Protein AF-A0A8T6C989-F1 (afdb_monomer)

Solvent-accessible surface area (backbone atoms only — not comparable to full-atom values): 7070 Å² total; per-residue (Å²): 143,84,87,84,80,82,81,81,84,79,80,78,76,78,77,76,76,79,76,76,86,74,66,55,51,9,18,24,38,29,39,44,55,45,100,88,52,68,68,23,45,35,27,35,25,49,29,36,67,68,54,27,54,49,56,26,59,45,85,75,17,34,79,48,44,67,38,82,76,36,68,60,66,82,87,54,74,48,49,28,32,28,37,58,83,79,32,34,38,40,25,56,44,71,56,55,70,63,48,42,54,52,21,50,75,74,70,21,48,66,43,78,34,99,76,72,92,74,77,133

Sequence (120 aa):
MTRKHWLPGLCLVLMSAAVGDDEPVGACTYVQENMFAGPFDVCQAPVTEAACTELGQTDDNHDASFAEGAECNAERETVGICDLGDSKQHYYTGDAFALEIGCGFQGGEWIASEGDEAEE

Structure (mmCIF, N/CA/C/O backbone):
data_AF-A0A8T6C989-F1
#
_entry.id   AF-A0A8T6C989-F1
#
loop_
_atom_site.group_PDB
_atom_site.id
_atom_site.type_symbol
_atom_site.label_atom_id
_atom_site.label_alt_id
_atom_site.label_comp_id
_atom_site.label_asym_id
_atom_site.label_entity_id
_atom_site.label_seq_id
_atom_site.pdbx_PDB_ins_code
_atom_site.Cartn_x
_atom_site.Cartn_y
_atom_site.Cartn_z
_atom_site.occupancy
_atom_site.B_iso_or_equiv
_atom_site.auth_seq_id
_atom_site.auth_comp_id
_atom_site.auth_asym_id
_atom_site.auth_atom_id
_atom_site.pdbx_PDB_model_num
ATOM 1 N N . MET A 1 1 ? -3.059 -12.650 74.826 1.00 49.03 1 MET A N 1
ATOM 2 C CA . MET A 1 1 ? -2.713 -12.996 73.429 1.00 49.03 1 MET A CA 1
ATOM 3 C C . MET A 1 1 ? -3.960 -13.458 72.684 1.00 49.03 1 MET A C 1
ATOM 5 O O . MET A 1 1 ? -4.317 -14.607 72.866 1.00 49.03 1 MET A O 1
ATOM 9 N N . THR A 1 2 ? -4.616 -12.614 71.876 1.00 42.38 2 THR A N 1
ATOM 10 C CA . THR A 1 2 ? -5.239 -13.003 70.584 1.00 42.38 2 THR A CA 1
ATOM 11 C C . THR A 1 2 ? -5.660 -11.727 69.845 1.00 42.38 2 THR A C 1
ATOM 13 O O . THR A 1 2 ? -6.491 -10.970 70.339 1.00 42.38 2 THR A O 1
ATOM 16 N N . ARG A 1 3 ? -5.045 -11.445 68.692 1.00 45.16 3 ARG A N 1
ATOM 17 C CA . ARG A 1 3 ? -5.394 -10.316 67.816 1.00 45.16 3 ARG A CA 1
ATOM 18 C C . ARG A 1 3 ? -6.561 -10.746 66.918 1.00 45.16 3 ARG A C 1
ATOM 20 O O . ARG A 1 3 ? -6.442 -11.739 66.204 1.00 45.16 3 ARG A O 1
ATOM 27 N N . LYS A 1 4 ? -7.687 -10.030 66.981 1.00 52.41 4 LYS A N 1
ATOM 28 C CA . LYS A 1 4 ? -8.837 -10.199 66.079 1.00 52.41 4 LYS A CA 1
ATOM 29 C C . LYS A 1 4 ? -8.547 -9.400 64.808 1.00 52.41 4 LYS A C 1
ATOM 31 O O . LYS A 1 4 ? -8.466 -8.177 64.858 1.00 52.41 4 LYS A O 1
ATOM 36 N N . HIS A 1 5 ? -8.304 -10.110 63.712 1.00 55.56 5 HIS A N 1
ATOM 37 C CA . HIS A 1 5 ? -7.969 -9.537 62.415 1.00 55.56 5 HIS A CA 1
ATOM 38 C C . HIS A 1 5 ? -9.240 -8.996 61.750 1.00 55.56 5 HIS A C 1
ATOM 40 O O . HIS A 1 5 ? -10.211 -9.728 61.570 1.00 55.56 5 HIS A O 1
ATOM 46 N N . TRP A 1 6 ? -9.225 -7.706 61.419 1.00 51.25 6 TRP A N 1
ATOM 47 C CA . TRP A 1 6 ? -10.113 -7.090 60.437 1.00 51.25 6 TRP A CA 1
ATOM 48 C C . TRP A 1 6 ? -9.632 -7.507 59.041 1.00 51.25 6 TRP A C 1
ATOM 50 O O . TRP A 1 6 ? -8.468 -7.276 58.721 1.00 51.25 6 TRP A O 1
ATOM 60 N N . LEU A 1 7 ? -10.500 -8.094 58.213 1.00 54.28 7 LEU A N 1
ATOM 61 C CA . LEU A 1 7 ? -10.280 -8.145 56.766 1.00 54.28 7 LEU A CA 1
ATOM 62 C C . LEU A 1 7 ? -11.118 -7.033 56.123 1.00 54.28 7 LEU A C 1
ATOM 64 O O . LEU A 1 7 ? -12.341 -7.051 56.282 1.00 54.28 7 LEU A O 1
ATOM 68 N N . PRO A 1 8 ?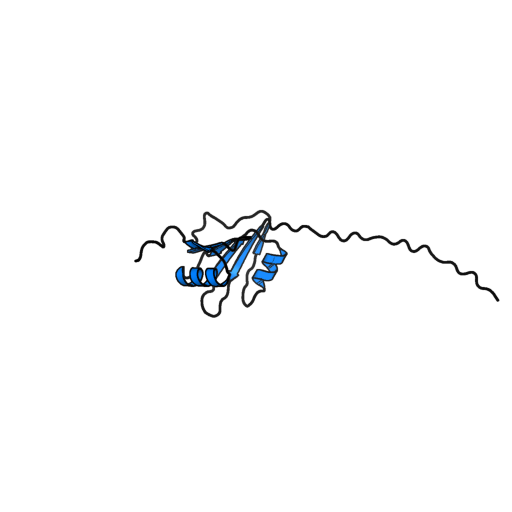 -10.507 -6.066 55.420 1.00 53.56 8 PRO A N 1
ATOM 69 C CA . PRO A 1 8 ? -11.258 -5.146 54.589 1.00 53.56 8 PRO A CA 1
ATOM 70 C C . PRO A 1 8 ? -11.752 -5.903 53.353 1.00 53.56 8 PRO A C 1
ATOM 72 O O . PRO A 1 8 ? -11.009 -6.666 52.734 1.00 53.56 8 PRO A O 1
ATOM 75 N N . GLY A 1 9 ? -13.028 -5.707 53.026 1.00 50.69 9 GLY A N 1
ATOM 76 C CA . GLY A 1 9 ? -13.640 -6.222 51.811 1.00 50.69 9 GLY A CA 1
ATOM 77 C C . GLY A 1 9 ? -12.890 -5.704 50.590 1.00 50.69 9 GLY A C 1
ATOM 78 O O . GLY A 1 9 ? -12.895 -4.507 50.306 1.00 50.69 9 GLY A O 1
ATOM 79 N N . LEU A 1 10 ? -12.232 -6.625 49.894 1.00 56.56 10 LEU A N 1
ATOM 80 C CA . LEU A 1 10 ? -11.618 -6.408 48.598 1.00 56.56 10 LEU A CA 1
ATOM 81 C C . LEU A 1 10 ? -12.757 -6.228 47.584 1.00 56.56 10 LEU A C 1
ATOM 83 O O . LEU A 1 10 ? -13.335 -7.199 47.101 1.00 56.56 10 LEU A O 1
ATOM 87 N N . CYS A 1 11 ? -13.131 -4.976 47.326 1.00 51.78 11 CYS A N 1
ATOM 88 C CA . CYS A 1 11 ? -14.009 -4.627 46.219 1.00 51.78 11 CYS A CA 1
ATOM 89 C C . CYS A 1 11 ? -13.206 -4.834 44.927 1.00 51.78 11 CYS A C 1
ATOM 91 O O . CYS A 1 11 ? -12.437 -3.965 44.517 1.00 51.78 11 CYS A O 1
ATOM 93 N N . LEU A 1 12 ? -13.310 -6.033 44.350 1.00 50.94 12 LEU A N 1
ATOM 94 C CA . LEU A 1 12 ? -12.817 -6.347 43.013 1.00 50.94 12 LEU A CA 1
ATOM 95 C C . LEU A 1 12 ? -13.659 -5.549 42.014 1.00 50.94 12 LEU A C 1
ATOM 97 O O . LEU A 1 12 ? -14.721 -5.984 41.574 1.00 50.94 12 LEU A O 1
ATOM 101 N N . VAL A 1 13 ? -13.190 -4.344 41.696 1.00 57.75 13 VAL A N 1
ATOM 102 C CA . VAL A 1 13 ? -13.640 -3.609 40.519 1.00 57.75 13 VAL A CA 1
ATOM 103 C C . VAL A 1 13 ? -13.121 -4.398 39.321 1.00 57.75 13 VAL A C 1
ATOM 105 O O . VAL A 1 13 ? -11.935 -4.364 39.004 1.00 57.75 13 VAL A O 1
ATOM 108 N N . LEU A 1 14 ? -14.003 -5.181 38.703 1.00 55.56 14 LEU A N 1
ATOM 109 C CA . LEU A 1 14 ? -13.782 -5.736 37.375 1.00 55.56 14 LEU A CA 1
ATOM 110 C C . LEU A 1 14 ? -13.750 -4.552 36.401 1.00 55.56 14 LEU A C 1
ATOM 112 O O . LEU A 1 14 ? -14.787 -4.132 35.891 1.00 55.56 14 LEU A O 1
ATOM 116 N N . MET A 1 15 ? -12.564 -3.977 36.182 1.00 56.78 15 MET A N 1
ATOM 117 C CA . MET A 1 15 ? -12.307 -3.163 34.999 1.00 56.78 15 MET A CA 1
ATOM 118 C C . MET A 1 15 ? -12.538 -4.070 33.792 1.00 56.78 15 MET A C 1
ATOM 120 O O . MET A 1 15 ? -11.717 -4.927 33.475 1.00 56.78 15 MET A O 1
ATOM 124 N N . SER A 1 16 ? -13.700 -3.912 33.166 1.00 53.94 16 SER A N 1
ATOM 125 C CA . SER A 1 16 ? -13.961 -4.464 31.845 1.00 53.94 16 SER A CA 1
ATOM 126 C C . SER A 1 16 ? -12.995 -3.769 30.893 1.00 53.94 16 SER A C 1
ATOM 128 O O . SER A 1 16 ? -13.135 -2.575 30.636 1.00 53.94 16 SER A O 1
ATOM 130 N N . ALA A 1 17 ? -11.969 -4.488 30.443 1.00 52.75 17 ALA A N 1
ATOM 131 C CA . ALA A 1 17 ? -11.186 -4.066 29.298 1.00 52.75 17 ALA A CA 1
ATOM 132 C C . ALA A 1 17 ? -12.138 -4.078 28.098 1.00 52.75 17 ALA A C 1
ATOM 134 O O . ALA A 1 17 ? -12.635 -5.137 27.716 1.00 52.75 17 ALA A O 1
ATOM 135 N N . ALA A 1 18 ? -12.455 -2.897 27.573 1.00 52.12 18 ALA A N 1
ATOM 136 C CA . ALA A 1 18 ? -13.078 -2.778 26.269 1.00 52.12 18 ALA A CA 1
ATOM 137 C C . ALA A 1 18 ? -12.065 -3.313 25.253 1.00 52.12 18 ALA A C 1
ATOM 139 O O . ALA A 1 18 ? -11.060 -2.665 24.975 1.00 52.12 18 ALA A O 1
ATOM 140 N N . VAL A 1 19 ? -12.288 -4.536 24.780 1.00 53.03 19 VAL A N 1
ATOM 141 C CA . VAL A 1 19 ? -11.716 -4.976 23.513 1.00 53.03 19 VAL A CA 1
ATOM 142 C C . VAL A 1 19 ? -12.504 -4.211 22.453 1.00 53.03 19 VAL A C 1
ATOM 144 O O . VAL A 1 19 ? -13.717 -4.375 22.350 1.00 53.03 19 VAL A O 1
ATOM 147 N N . GLY A 1 20 ? -11.861 -3.247 21.798 1.00 51.44 20 GLY A N 1
ATOM 148 C CA . GLY A 1 20 ? -12.428 -2.652 20.597 1.00 51.44 20 GLY A CA 1
ATOM 149 C C . GLY A 1 20 ? -12.398 -3.724 19.520 1.00 51.44 20 GLY A C 1
ATOM 150 O O . GLY A 1 20 ? -11.317 -4.188 19.166 1.00 51.44 20 GLY A O 1
ATOM 151 N N . ASP A 1 21 ? -13.568 -4.164 19.068 1.00 51.34 21 ASP A N 1
ATOM 152 C CA . ASP A 1 21 ? -13.720 -4.787 17.755 1.00 51.34 21 ASP A CA 1
ATOM 153 C C . ASP A 1 21 ? -13.386 -3.687 16.734 1.00 51.34 21 ASP A C 1
ATOM 155 O O . ASP A 1 21 ? -14.250 -2.901 16.353 1.00 51.34 21 ASP A O 1
ATOM 159 N N . ASP A 1 22 ? -12.103 -3.533 16.404 1.00 64.50 22 ASP A N 1
ATOM 160 C CA . ASP A 1 22 ? -11.656 -2.607 15.362 1.00 64.50 22 ASP A CA 1
ATOM 161 C C . ASP A 1 22 ? -11.879 -3.316 14.022 1.00 64.50 22 ASP A C 1
ATOM 163 O O . ASP A 1 22 ? -11.004 -4.009 13.500 1.00 64.50 22 ASP A O 1
ATOM 167 N N . GLU A 1 23 ? -13.118 -3.270 13.526 1.00 79.50 23 GLU A N 1
ATOM 168 C CA . GLU A 1 23 ? -13.419 -3.731 12.171 1.00 79.50 23 GLU A CA 1
ATOM 169 C C . GLU A 1 23 ? -12.587 -2.894 11.181 1.00 79.50 23 GLU A C 1
ATOM 171 O O . GLU A 1 23 ? -12.511 -1.672 11.333 1.00 79.50 23 GLU A O 1
ATOM 176 N N . PRO A 1 24 ? -11.950 -3.501 10.162 1.00 81.25 24 PRO A N 1
ATOM 177 C CA . PRO A 1 24 ? -11.183 -2.745 9.183 1.00 81.25 24 PRO A CA 1
ATOM 178 C C . PRO A 1 24 ? -12.160 -1.927 8.329 1.00 81.25 24 PRO A C 1
ATOM 180 O O . PRO A 1 24 ? -12.807 -2.444 7.422 1.00 81.25 24 PRO A O 1
ATOM 183 N N . VAL A 1 25 ? -12.309 -0.645 8.660 1.00 89.81 25 VAL A N 1
ATOM 184 C CA . VAL A 1 25 ? -13.277 0.271 8.027 1.00 89.81 25 VAL A CA 1
ATOM 185 C C . VAL A 1 25 ? -12.618 1.500 7.402 1.00 89.81 25 VAL A C 1
ATOM 187 O O . VAL A 1 25 ? -13.319 2.439 7.037 1.00 89.81 25 VAL A O 1
ATOM 190 N N . GLY A 1 26 ? -11.288 1.545 7.302 1.00 95.62 26 GLY A N 1
ATOM 191 C CA . GLY A 1 26 ? -10.569 2.693 6.750 1.00 95.62 26 GLY A CA 1
ATOM 192 C C . GLY A 1 26 ? -9.582 2.349 5.642 1.00 95.62 26 GLY A C 1
ATOM 193 O O . GLY A 1 26 ? -9.435 1.196 5.233 1.00 95.62 26 GLY A O 1
ATOM 194 N N . ALA A 1 27 ? -8.873 3.380 5.195 1.00 97.50 27 ALA A N 1
ATOM 195 C CA . ALA A 1 27 ? -7.795 3.297 4.222 1.00 97.50 27 ALA A CA 1
ATOM 196 C C . ALA A 1 27 ? -6.487 3.819 4.828 1.00 97.50 27 ALA A C 1
ATOM 198 O O . ALA A 1 27 ? -6.492 4.736 5.651 1.00 97.50 27 ALA A O 1
ATOM 199 N N . CYS A 1 28 ? -5.361 3.257 4.399 1.00 98.38 28 CYS A N 1
ATOM 200 C CA . CYS A 1 28 ? -4.026 3.721 4.756 1.00 98.38 28 CYS A CA 1
ATOM 201 C C . CYS A 1 28 ? -3.267 4.119 3.500 1.00 98.38 28 CYS A C 1
ATOM 203 O O . CYS A 1 28 ? -3.057 3.279 2.628 1.00 98.38 28 CYS A O 1
ATOM 205 N N . THR A 1 29 ? -2.825 5.369 3.412 1.00 98.19 29 THR A N 1
ATOM 206 C CA . THR A 1 29 ? -1.881 5.806 2.375 1.00 98.19 29 THR A CA 1
ATOM 207 C C . THR A 1 29 ? -0.476 5.825 2.946 1.00 98.19 29 THR A C 1
ATOM 209 O O . THR A 1 29 ? -0.301 6.366 4.033 1.00 98.19 29 THR A O 1
ATOM 212 N N . TYR A 1 30 ? 0.508 5.280 2.240 1.00 97.94 30 TYR A N 1
ATOM 213 C CA . TYR A 1 30 ? 1.902 5.243 2.685 1.00 97.94 30 TYR A CA 1
ATOM 214 C C . TYR A 1 30 ? 2.854 5.115 1.490 1.00 97.94 30 TYR A C 1
ATOM 216 O O . TYR A 1 30 ? 2.438 4.751 0.386 1.00 97.94 30 TYR A O 1
ATOM 224 N N . VAL A 1 31 ? 4.134 5.405 1.722 1.00 97.50 31 VAL A N 1
ATOM 225 C CA . VAL A 1 31 ? 5.208 5.105 0.774 1.00 97.50 31 VAL A CA 1
ATOM 226 C C . VAL A 1 31 ? 5.767 3.727 1.109 1.00 97.50 31 VAL A C 1
ATOM 228 O O . VAL A 1 31 ? 6.263 3.508 2.217 1.00 97.50 31 VAL A O 1
ATOM 231 N N . GLN A 1 32 ? 5.660 2.795 0.163 1.00 95.81 32 GLN A N 1
ATOM 232 C CA . GLN A 1 32 ? 6.245 1.463 0.268 1.00 95.81 32 GLN A CA 1
ATOM 233 C C . GLN A 1 32 ? 7.664 1.476 -0.300 1.00 95.81 32 GLN A C 1
ATOM 235 O O . GLN A 1 32 ? 7.858 1.734 -1.489 1.00 95.81 32 GLN A O 1
ATOM 240 N N . GLU A 1 33 ? 8.646 1.161 0.536 1.00 93.44 33 GLU A N 1
ATOM 241 C CA . GLU A 1 33 ? 10.036 0.997 0.120 1.00 93.44 33 GLU A CA 1
ATOM 242 C C . GLU A 1 33 ? 10.322 -0.472 -0.194 1.00 93.44 33 GLU A C 1
ATOM 244 O O . GLU A 1 33 ? 9.879 -1.384 0.506 1.00 93.44 33 GLU A O 1
ATOM 249 N N . ASN A 1 34 ? 11.087 -0.725 -1.254 1.00 83.62 34 ASN A N 1
ATOM 250 C CA . ASN A 1 34 ? 11.562 -2.063 -1.572 1.00 83.62 34 ASN A CA 1
ATOM 251 C C . ASN A 1 34 ? 12.993 -1.991 -2.122 1.00 83.62 34 ASN A C 1
ATOM 253 O O . ASN A 1 34 ? 13.353 -1.168 -2.957 1.00 83.62 34 ASN A O 1
ATOM 257 N N . MET A 1 35 ? 13.853 -2.879 -1.625 1.00 82.12 35 MET A N 1
ATOM 258 C CA . MET A 1 35 ? 15.282 -2.866 -1.953 1.00 82.12 35 MET A CA 1
ATOM 259 C C . MET A 1 35 ? 15.600 -3.199 -3.425 1.00 82.12 35 MET A C 1
ATOM 261 O O . MET A 1 35 ? 16.735 -3.011 -3.862 1.00 82.12 35 MET A O 1
ATOM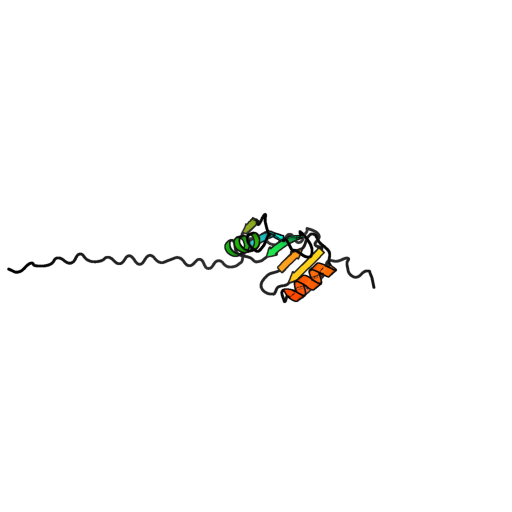 265 N N . PHE A 1 36 ? 14.629 -3.723 -4.178 1.00 79.94 36 PHE A N 1
ATOM 266 C CA . PHE A 1 36 ? 14.765 -4.124 -5.579 1.00 79.94 36 PHE A CA 1
ATOM 267 C C . PHE A 1 36 ? 13.987 -3.227 -6.550 1.00 79.94 36 PHE A C 1
ATOM 269 O O . PHE A 1 36 ? 14.319 -3.209 -7.736 1.00 79.94 36 PHE A O 1
ATOM 276 N N . ALA A 1 37 ? 12.971 -2.504 -6.076 1.00 81.62 37 ALA A N 1
ATOM 277 C CA . ALA A 1 37 ? 12.134 -1.612 -6.873 1.00 81.62 37 ALA A CA 1
ATOM 278 C C . ALA A 1 37 ? 11.428 -0.591 -5.966 1.00 81.62 37 ALA A C 1
ATOM 280 O O . ALA A 1 37 ? 11.250 -0.846 -4.785 1.00 81.62 37 ALA A O 1
ATOM 281 N N . GLY A 1 38 ? 10.982 0.537 -6.514 1.0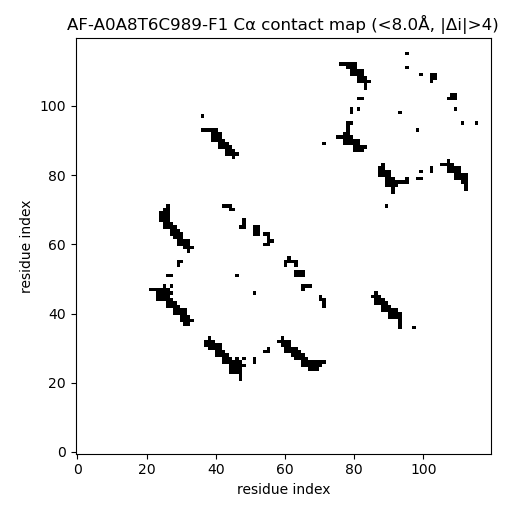0 74.06 38 GLY A N 1
ATOM 282 C CA . GLY A 1 38 ? 10.328 1.588 -5.723 1.00 74.06 38 GLY A CA 1
ATOM 283 C C . GLY A 1 38 ? 11.298 2.669 -5.224 1.00 74.06 38 GLY A C 1
ATOM 284 O O . GLY A 1 38 ? 12.473 2.650 -5.612 1.00 74.06 38 GLY A O 1
ATOM 285 N N . PRO A 1 39 ? 10.812 3.667 -4.458 1.00 91.44 39 PRO A N 1
ATOM 286 C CA . PRO A 1 39 ? 9.565 3.680 -3.675 1.00 91.44 39 PRO A CA 1
ATOM 287 C C . PRO A 1 39 ? 8.260 3.690 -4.479 1.00 91.44 39 PRO A C 1
ATOM 289 O O . PRO A 1 39 ? 8.224 4.162 -5.618 1.00 91.44 39 PRO A O 1
ATOM 292 N N . PHE A 1 40 ? 7.179 3.214 -3.857 1.00 94.88 40 PHE A N 1
ATOM 293 C CA . PHE A 1 40 ? 5.826 3.199 -4.418 1.00 94.88 40 PHE A CA 1
ATOM 294 C C . PHE A 1 40 ? 4.837 3.980 -3.552 1.00 94.88 40 PHE A C 1
ATOM 296 O O . PHE A 1 40 ? 4.803 3.817 -2.335 1.00 94.88 40 PHE A O 1
ATOM 303 N N . ASP A 1 41 ? 3.972 4.763 -4.191 1.00 96.44 41 ASP A N 1
ATOM 304 C CA . ASP A 1 41 ? 2.813 5.375 -3.548 1.00 96.44 41 ASP A CA 1
ATOM 305 C C . ASP A 1 41 ? 1.701 4.331 -3.464 1.00 96.44 41 ASP A C 1
ATOM 307 O O . ASP A 1 41 ? 1.150 3.926 -4.496 1.00 96.44 41 ASP A O 1
ATOM 311 N N . VAL A 1 42 ? 1.334 3.933 -2.246 1.00 96.88 42 VAL A N 1
ATOM 312 C CA . VAL A 1 42 ? 0.343 2.881 -2.011 1.00 96.88 42 VAL A CA 1
ATOM 313 C C . VAL A 1 42 ? -0.827 3.420 -1.203 1.00 96.88 42 VAL A C 1
ATOM 315 O O . VAL A 1 42 ? -0.671 4.233 -0.292 1.00 96.88 42 VAL A O 1
ATOM 318 N N . CYS A 1 43 ? -2.024 2.946 -1.529 1.00 98.19 43 CYS A N 1
ATOM 319 C CA . CYS A 1 43 ? -3.147 2.959 -0.605 1.00 98.19 43 CYS A CA 1
ATOM 320 C C . CYS A 1 43 ? -3.622 1.532 -0.354 1.00 98.19 43 CYS A C 1
ATOM 322 O O . CYS A 1 43 ? -3.848 0.798 -1.311 1.00 98.19 43 CYS A O 1
ATOM 324 N N . GLN A 1 44 ? -3.811 1.150 0.908 1.00 97.94 44 GLN A N 1
ATOM 325 C CA . GLN A 1 44 ? -4.382 -0.141 1.279 1.00 97.94 44 GLN A CA 1
ATOM 326 C C . GLN A 1 44 ? -5.715 0.034 2.007 1.00 97.94 44 GLN A C 1
ATOM 328 O O . GLN A 1 44 ? -5.803 0.814 2.957 1.00 97.94 44 GLN A O 1
ATOM 333 N N . ALA A 1 45 ? -6.738 -0.696 1.565 1.00 97.38 45 ALA A N 1
ATOM 334 C CA . ALA A 1 45 ? -8.063 -0.711 2.182 1.00 97.38 45 ALA A CA 1
ATOM 335 C C . ALA A 1 45 ? -8.801 -2.045 1.915 1.00 97.38 45 ALA A C 1
ATOM 337 O O . ALA A 1 45 ? -8.592 -2.646 0.860 1.00 97.38 45 ALA A O 1
ATOM 338 N N . PRO A 1 46 ? -9.696 -2.496 2.810 1.00 96.69 46 PRO A N 1
ATOM 339 C CA . PRO A 1 46 ? -9.909 -1.956 4.150 1.00 96.69 46 PRO A CA 1
ATOM 340 C C . PRO A 1 46 ? -8.746 -2.274 5.109 1.00 96.69 46 PRO A C 1
ATOM 342 O O . PRO A 1 46 ? -8.102 -3.315 4.999 1.00 96.69 46 PRO A O 1
ATOM 345 N N . VAL A 1 47 ? -8.485 -1.375 6.061 1.00 96.75 47 VAL A N 1
ATOM 346 C CA . VAL A 1 47 ? -7.485 -1.526 7.136 1.00 96.75 47 VAL A CA 1
ATOM 347 C C . VAL A 1 47 ? -7.951 -0.855 8.434 1.00 96.75 47 VAL A C 1
ATOM 349 O O . VAL A 1 47 ? -8.835 0.004 8.420 1.00 96.75 47 VAL A O 1
ATOM 352 N N . THR A 1 48 ? -7.344 -1.245 9.556 1.00 96.44 48 THR A N 1
ATOM 353 C CA . THR A 1 48 ? -7.480 -0.587 10.869 1.00 96.44 48 THR A CA 1
ATOM 354 C C . THR A 1 48 ? -6.409 0.492 11.062 1.00 96.44 48 THR A C 1
ATOM 356 O O . THR A 1 48 ? -5.392 0.504 10.359 1.00 96.44 48 THR A O 1
ATOM 359 N N . GLU A 1 49 ? -6.573 1.377 12.053 1.00 96.06 49 GLU A N 1
ATOM 360 C CA . GLU A 1 49 ? -5.541 2.373 12.400 1.00 96.06 49 GLU A CA 1
ATOM 361 C C . GLU A 1 49 ? -4.237 1.695 12.862 1.00 96.06 49 GLU A C 1
ATOM 363 O O . GLU A 1 49 ? -3.132 2.096 12.478 1.00 96.06 49 GLU A O 1
ATOM 368 N N . ALA A 1 50 ? -4.367 0.618 13.646 1.00 96.12 50 ALA A N 1
ATOM 369 C CA . ALA A 1 50 ? -3.234 -0.178 14.109 1.00 96.12 50 ALA A CA 1
ATOM 370 C C . ALA A 1 50 ? -2.486 -0.831 12.936 1.00 96.12 50 ALA A C 1
ATOM 372 O O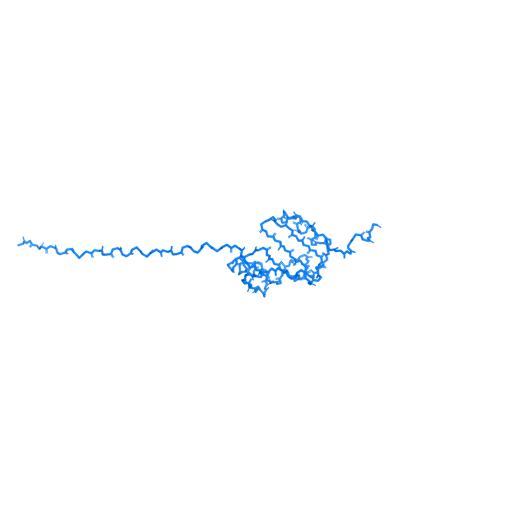 . ALA A 1 50 ? -1.263 -0.721 12.863 1.00 96.12 50 ALA A O 1
ATOM 373 N N . ALA A 1 51 ? -3.210 -1.427 11.982 1.00 96.38 51 ALA A N 1
ATOM 374 C CA . ALA A 1 51 ? -2.604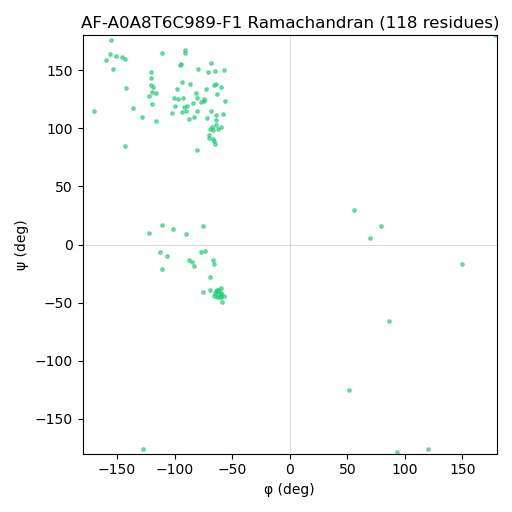 -2.009 10.787 1.00 96.38 51 ALA A CA 1
ATOM 375 C C . ALA A 1 51 ? -1.916 -0.943 9.920 1.00 96.38 51 ALA A C 1
ATOM 377 O O . ALA A 1 51 ? -0.811 -1.172 9.442 1.00 96.38 51 ALA A O 1
ATOM 378 N N . CYS A 1 52 ? -2.506 0.248 9.762 1.00 97.69 52 CYS A N 1
ATOM 379 C CA . CYS A 1 52 ? -1.856 1.347 9.040 1.00 97.69 52 CYS A CA 1
ATOM 380 C C . CYS A 1 52 ? -0.548 1.792 9.711 1.00 97.69 52 CYS A C 1
ATOM 382 O O . CYS A 1 52 ? 0.452 2.051 9.039 1.00 97.69 52 CYS A O 1
ATOM 384 N N . THR A 1 53 ? -0.533 1.830 11.045 1.00 97.19 53 THR A N 1
ATOM 385 C CA . THR A 1 53 ? 0.677 2.135 11.815 1.00 97.19 53 THR A CA 1
ATOM 386 C C . THR A 1 53 ? 1.761 1.080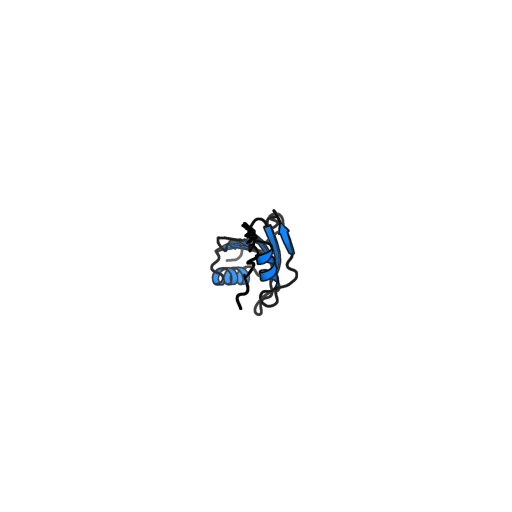 11.591 1.00 97.19 53 THR A C 1
ATOM 388 O O . THR A 1 53 ? 2.918 1.439 11.386 1.00 97.19 53 THR A O 1
ATOM 391 N N . GLU A 1 54 ? 1.405 -0.208 11.594 1.00 96.75 54 GLU A N 1
ATOM 392 C CA . GLU A 1 54 ? 2.344 -1.301 11.304 1.00 96.75 54 GLU A CA 1
ATOM 393 C C . GLU A 1 54 ? 2.864 -1.248 9.861 1.00 96.75 54 GLU A C 1
ATOM 395 O O . GLU A 1 54 ? 4.067 -1.399 9.641 1.00 96.75 54 GLU A O 1
ATOM 400 N N . LEU A 1 55 ? 2.002 -0.957 8.880 1.00 96.31 55 LEU A N 1
ATOM 401 C CA . LEU A 1 55 ? 2.399 -0.789 7.477 1.00 96.31 55 LEU A CA 1
ATOM 402 C C . LEU A 1 55 ? 3.467 0.300 7.320 1.00 96.31 55 LEU A C 1
ATOM 404 O O . LEU A 1 55 ? 4.471 0.071 6.649 1.00 96.31 55 LEU A O 1
ATOM 408 N N . GLY A 1 56 ? 3.300 1.443 7.991 1.00 96.00 56 GLY A N 1
ATOM 409 C CA . GLY A 1 56 ? 4.271 2.543 7.990 1.00 96.00 56 GLY A CA 1
ATOM 410 C C . GLY A 1 56 ? 5.543 2.306 8.801 1.00 96.00 56 GLY A C 1
ATOM 411 O O . GLY A 1 56 ? 6.416 3.163 8.800 1.00 96.00 56 GLY A O 1
ATOM 412 N N . GLN A 1 57 ? 5.635 1.196 9.534 1.00 95.81 57 GLN A N 1
ATOM 413 C CA . GLN A 1 57 ? 6.821 0.796 10.305 1.00 95.81 57 GLN A CA 1
ATOM 414 C C . GLN A 1 57 ? 7.493 -0.457 9.740 1.00 95.81 57 GLN A C 1
ATOM 416 O O . GLN A 1 57 ? 8.533 -0.880 10.244 1.00 95.81 57 GLN A O 1
ATOM 421 N N . THR A 1 58 ? 6.874 -1.081 8.740 1.00 93.94 58 THR A N 1
ATOM 422 C CA . THR A 1 58 ? 7.405 -2.274 8.091 1.00 93.94 58 THR A CA 1
ATOM 423 C C . THR A 1 58 ? 8.561 -1.870 7.187 1.00 93.94 58 THR A C 1
ATOM 425 O O . THR A 1 58 ? 8.390 -1.041 6.296 1.00 93.94 58 THR A O 1
ATOM 428 N N . ASP A 1 59 ? 9.726 -2.472 7.421 1.00 91.75 59 ASP A N 1
ATOM 429 C CA . ASP A 1 59 ? 10.969 -2.173 6.706 1.00 91.75 59 ASP A CA 1
ATOM 430 C C . ASP A 1 59 ? 11.282 -0.661 6.689 1.00 91.75 59 ASP A C 1
ATOM 432 O O . ASP A 1 59 ? 11.359 -0.045 7.753 1.00 91.75 59 ASP A O 1
ATOM 436 N N . ASP A 1 60 ? 11.476 -0.072 5.506 1.00 94.25 60 ASP A N 1
ATOM 437 C CA . ASP A 1 60 ? 11.759 1.358 5.319 1.00 94.25 60 ASP A CA 1
ATOM 438 C C . ASP A 1 60 ? 10.511 2.153 4.869 1.00 94.25 60 ASP A C 1
ATOM 440 O O . ASP A 1 60 ? 10.615 3.309 4.444 1.00 94.25 60 ASP A O 1
ATOM 444 N N . ASN A 1 61 ? 9.314 1.556 4.962 1.00 96.06 61 ASN A N 1
ATOM 445 C CA . ASN A 1 61 ? 8.067 2.260 4.665 1.00 96.06 61 ASN A CA 1
ATOM 446 C C . ASN A 1 61 ? 7.934 3.506 5.545 1.00 96.06 61 ASN A C 1
ATOM 448 O O . ASN A 1 61 ? 8.413 3.558 6.678 1.00 96.06 61 ASN A O 1
ATOM 452 N N . HIS A 1 62 ? 7.258 4.523 5.023 1.00 96.75 62 HIS A N 1
ATOM 453 C CA . HIS A 1 62 ? 7.090 5.784 5.733 1.00 96.75 62 HIS A CA 1
ATOM 454 C C . HIS A 1 62 ? 5.844 6.542 5.267 1.00 96.75 62 HIS A C 1
ATOM 456 O O . HIS A 1 62 ? 5.108 6.099 4.384 1.00 96.75 62 HIS A O 1
ATOM 462 N N . ASP A 1 63 ? 5.580 7.673 5.926 1.00 96.75 63 ASP A N 1
ATOM 463 C CA . ASP A 1 63 ? 4.461 8.581 5.644 1.00 96.75 63 ASP A CA 1
ATOM 464 C C . ASP A 1 63 ? 3.072 7.918 5.674 1.00 96.75 63 ASP A C 1
ATOM 466 O O . ASP A 1 63 ? 2.137 8.368 5.012 1.00 96.75 63 ASP A O 1
ATOM 470 N N . ALA A 1 64 ? 2.917 6.866 6.487 1.00 97.56 64 ALA A N 1
ATOM 471 C CA . ALA A 1 64 ? 1.629 6.220 6.686 1.00 97.56 64 ALA A CA 1
ATOM 472 C C . ALA A 1 64 ? 0.604 7.168 7.321 1.00 97.56 64 ALA A C 1
ATOM 474 O O . ALA A 1 64 ? 0.849 7.797 8.354 1.00 97.56 64 ALA A O 1
ATOM 475 N N . SER A 1 65 ? -0.569 7.245 6.699 1.00 97.94 65 SER A N 1
ATOM 476 C CA . SER A 1 65 ? -1.682 8.084 7.122 1.00 97.94 65 SER A CA 1
ATOM 477 C C . SER A 1 65 ? -2.987 7.303 7.027 1.00 97.94 65 SER A C 1
ATOM 479 O O . SER A 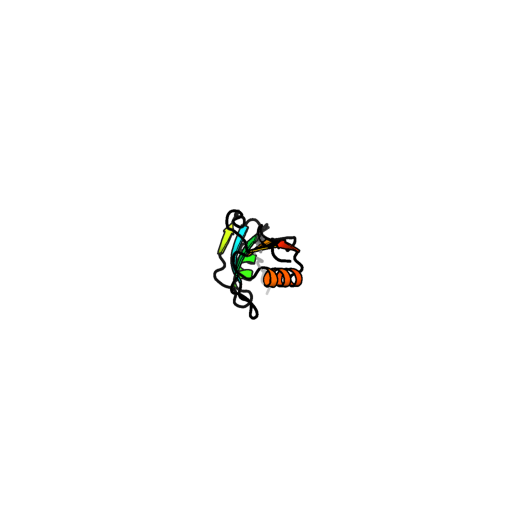1 65 ? -3.390 6.873 5.944 1.00 97.94 65 SER A O 1
ATOM 481 N N . PHE A 1 66 ? -3.630 7.111 8.179 1.00 97.69 66 PHE A N 1
ATOM 482 C CA . PHE A 1 66 ? -4.916 6.434 8.290 1.00 97.69 66 PHE A CA 1
ATOM 483 C C . PHE A 1 66 ? -6.075 7.413 8.078 1.00 97.69 66 PHE A C 1
ATOM 485 O O . PHE A 1 66 ? -6.075 8.521 8.620 1.00 97.69 66 PHE A O 1
ATOM 492 N N . ALA A 1 67 ? -7.089 6.972 7.339 1.00 96.44 67 ALA A N 1
ATOM 493 C CA . ALA A 1 67 ? -8.358 7.664 7.175 1.00 96.44 67 ALA A CA 1
ATOM 494 C C . ALA A 1 67 ? -9.523 6.707 7.481 1.00 96.44 67 ALA A C 1
ATOM 496 O O . ALA A 1 67 ? -9.802 5.778 6.721 1.00 96.44 67 ALA A O 1
ATOM 497 N N . GLU A 1 68 ? -10.209 6.948 8.601 1.00 95.81 68 GLU A N 1
ATOM 498 C CA . GLU A 1 68 ? -11.386 6.181 9.023 1.00 95.81 68 GLU A CA 1
ATOM 499 C C . GLU A 1 68 ? -12.557 6.374 8.047 1.00 95.81 68 GLU A C 1
ATOM 501 O O . GLU A 1 68 ? -12.836 7.494 7.609 1.00 95.81 68 GLU A O 1
ATOM 506 N N . GLY A 1 69 ? -13.261 5.290 7.708 1.00 92.88 69 GLY A N 1
ATOM 507 C CA . GLY A 1 69 ? -14.425 5.323 6.817 1.00 92.88 69 GLY A CA 1
ATOM 508 C C . GLY A 1 69 ? -14.096 5.638 5.356 1.00 92.88 69 GLY A C 1
ATOM 509 O O . GLY A 1 69 ? -15.015 5.845 4.564 1.00 92.88 69 GLY A O 1
ATOM 510 N N . ALA A 1 70 ? -12.811 5.728 5.006 1.00 93.94 70 ALA A N 1
ATOM 511 C CA . ALA A 1 70 ? -12.351 6.024 3.660 1.00 93.94 70 ALA A CA 1
ATOM 512 C C . ALA A 1 70 ? -12.027 4.747 2.876 1.00 93.94 70 ALA A C 1
ATOM 514 O O . ALA A 1 70 ? -11.637 3.726 3.440 1.00 93.94 70 ALA A O 1
ATOM 515 N N . GLU A 1 71 ? -12.122 4.856 1.555 1.00 94.94 71 GLU A N 1
ATOM 516 C CA . GLU A 1 71 ? -11.615 3.875 0.598 1.00 94.94 71 GLU A CA 1
ATOM 517 C C . GLU A 1 71 ? -10.426 4.470 -0.165 1.00 94.94 71 GLU A C 1
ATOM 519 O O . GLU A 1 71 ? -10.206 5.687 -0.170 1.00 94.94 71 GLU A O 1
ATOM 524 N N . CYS A 1 72 ? -9.657 3.618 -0.842 1.00 95.38 72 CYS A N 1
ATOM 525 C CA . CYS A 1 72 ? -8.642 4.095 -1.770 1.00 95.38 72 CYS A CA 1
ATOM 526 C C . CYS A 1 72 ? -9.292 4.847 -2.934 1.00 95.38 72 CYS A C 1
ATOM 528 O O . CYS A 1 72 ? -10.335 4.445 -3.447 1.00 95.38 72 CYS A O 1
ATOM 530 N N . ASN A 1 73 ? -8.686 5.968 -3.331 1.00 87.81 73 ASN A N 1
ATOM 531 C CA . ASN A 1 73 ? -9.274 6.874 -4.308 1.00 87.81 73 ASN A CA 1
ATOM 532 C C . ASN A 1 73 ? -9.366 6.207 -5.691 1.00 87.81 73 ASN A C 1
ATOM 534 O O . ASN A 1 73 ? -8.396 6.212 -6.444 1.00 87.81 73 ASN A O 1
ATOM 538 N N . ALA A 1 74 ? -10.549 5.689 -6.027 1.00 77.12 74 ALA A N 1
ATOM 539 C CA . ALA A 1 74 ? -10.833 5.059 -7.314 1.00 77.12 74 ALA A CA 1
ATOM 540 C C . ALA A 1 74 ? -10.777 6.034 -8.506 1.00 77.12 74 ALA A C 1
ATOM 542 O O . ALA A 1 74 ? -10.694 5.595 -9.647 1.00 77.12 74 ALA A O 1
ATOM 543 N N . GLU A 1 75 ? -10.829 7.348 -8.264 1.00 81.81 75 GLU A N 1
ATOM 544 C CA . GLU A 1 75 ? -10.694 8.374 -9.304 1.00 81.81 75 GLU A CA 1
ATOM 545 C C . GLU A 1 75 ? -9.225 8.716 -9.605 1.00 81.81 75 GLU A C 1
ATOM 547 O O . GLU A 1 75 ? -8.938 9.359 -10.616 1.00 81.81 75 GLU A O 1
ATOM 552 N N . ARG A 1 76 ? -8.281 8.323 -8.736 1.00 87.38 76 ARG A N 1
ATOM 553 C CA . ARG A 1 76 ? -6.846 8.451 -9.014 1.00 87.38 76 ARG A CA 1
ATOM 554 C C . ARG A 1 76 ? -6.429 7.283 -9.903 1.00 87.38 76 ARG A C 1
ATOM 556 O O . ARG A 1 76 ? -6.639 6.131 -9.544 1.00 87.38 76 ARG A O 1
ATOM 563 N N . GLU A 1 77 ? -5.799 7.599 -11.032 1.00 90.75 77 GLU A N 1
ATOM 564 C CA . GLU A 1 77 ? -5.208 6.596 -11.919 1.00 90.75 77 GLU A CA 1
ATOM 565 C C . GLU A 1 77 ? -4.212 5.730 -11.138 1.00 90.75 77 GLU A C 1
ATOM 567 O O . GLU A 1 77 ? -3.294 6.242 -10.486 1.00 90.75 77 GLU A O 1
ATOM 572 N N . THR A 1 78 ? -4.441 4.421 -11.164 1.00 94.19 78 THR A N 1
ATOM 573 C CA . THR A 1 78 ? -3.542 3.418 -10.601 1.00 94.19 78 THR A CA 1
ATOM 574 C C . THR A 1 78 ? -2.608 2.890 -11.683 1.00 94.19 78 THR A C 1
ATOM 576 O O . THR A 1 78 ? -2.940 2.899 -12.863 1.00 94.19 78 THR A O 1
ATOM 579 N N . VAL A 1 79 ? -1.452 2.379 -11.266 1.00 95.00 79 VAL A N 1
ATOM 580 C CA . VAL A 1 79 ? -0.625 1.466 -12.067 1.00 95.00 79 VAL A CA 1
ATOM 581 C C . VAL A 1 79 ? -1.264 0.078 -12.067 1.00 95.00 79 VAL A C 1
ATOM 583 O O . VAL A 1 79 ? -1.416 -0.555 -13.107 1.00 95.00 79 VAL A O 1
ATOM 586 N N . GLY A 1 80 ? -1.778 -0.344 -10.915 1.00 95.12 80 GLY A N 1
ATOM 587 C CA . GLY A 1 80 ? -2.640 -1.510 -10.781 1.00 95.12 80 GLY A CA 1
ATOM 588 C C . GLY A 1 80 ? -3.017 -1.749 -9.332 1.00 95.12 80 GLY A C 1
ATOM 589 O O . GLY A 1 80 ? -2.635 -0.991 -8.432 1.00 95.12 80 GLY A O 1
ATOM 590 N N . ILE A 1 81 ? -3.805 -2.792 -9.113 1.00 96.69 81 ILE A N 1
ATOM 591 C CA . ILE A 1 81 ? -4.312 -3.155 -7.796 1.00 96.69 81 ILE A CA 1
ATOM 592 C C . ILE A 1 81 ? -3.865 -4.579 -7.489 1.00 96.69 81 ILE A C 1
ATOM 594 O O . ILE A 1 81 ? -4.117 -5.495 -8.265 1.00 96.69 81 ILE A O 1
ATOM 598 N N . CYS A 1 82 ? -3.238 -4.773 -6.333 1.00 97.38 82 CYS A N 1
ATOM 599 C CA . CYS A 1 82 ? -3.013 -6.099 -5.781 1.00 97.38 82 CYS A CA 1
ATOM 600 C C . CYS A 1 82 ? -4.150 -6.452 -4.818 1.00 97.38 82 CYS A C 1
ATOM 602 O O . CYS A 1 82 ? -4.313 -5.813 -3.776 1.00 97.38 82 CYS A O 1
ATOM 604 N N . ASP A 1 83 ? -4.954 -7.449 -5.171 1.00 97.56 83 ASP A N 1
ATOM 605 C CA . ASP A 1 83 ? -6.021 -7.981 -4.330 1.00 97.56 83 ASP A CA 1
ATOM 606 C C . ASP A 1 83 ? -5.473 -9.077 -3.409 1.00 97.56 83 ASP A C 1
ATOM 608 O O . ASP A 1 83 ? -5.154 -10.175 -3.856 1.00 97.56 83 ASP A O 1
ATOM 612 N N . LEU A 1 84 ? -5.358 -8.779 -2.115 1.00 96.62 84 LEU A N 1
ATOM 613 C CA . LEU A 1 84 ? -4.880 -9.707 -1.084 1.00 96.62 84 LEU A CA 1
ATOM 614 C C . LEU A 1 84 ? -6.032 -10.513 -0.446 1.00 96.62 84 LEU A C 1
ATOM 616 O O . LEU A 1 84 ? -5.831 -11.186 0.565 1.00 96.62 84 LEU A O 1
ATOM 620 N N . GLY A 1 85 ? -7.251 -10.430 -0.990 1.00 95.88 85 GLY A N 1
ATOM 621 C CA . GLY A 1 85 ? -8.454 -11.091 -0.484 1.00 95.88 85 GLY A CA 1
ATOM 622 C C . GLY A 1 85 ? -9.168 -10.275 0.592 1.00 95.88 85 GLY A C 1
ATOM 623 O O . GLY A 1 85 ? -10.276 -9.794 0.366 1.00 95.88 85 GLY A O 1
ATOM 624 N N . ASP A 1 86 ? -8.529 -10.094 1.751 1.00 93.56 86 ASP A N 1
ATOM 625 C CA . ASP A 1 86 ? -9.108 -9.327 2.870 1.00 93.56 86 ASP A CA 1
ATOM 626 C C . ASP A 1 86 ? -8.901 -7.809 2.714 1.00 93.56 86 ASP A C 1
ATOM 628 O O . ASP A 1 86 ? -9.585 -7.005 3.345 1.00 93.56 86 ASP A O 1
ATOM 632 N N . SER A 1 87 ? -7.949 -7.409 1.868 1.00 96.12 87 SER A N 1
ATOM 633 C CA . SER A 1 87 ? -7.669 -6.012 1.540 1.00 96.12 87 SER A CA 1
ATOM 634 C C . SER A 1 87 ? -7.099 -5.876 0.134 1.00 96.12 87 SER A C 1
ATOM 636 O O . SER A 1 87 ? -6.623 -6.844 -0.455 1.00 96.12 87 SER A O 1
ATOM 638 N N . LYS A 1 88 ? -7.138 -4.664 -0.410 1.00 97.06 88 LYS A N 1
ATOM 639 C CA . LYS A 1 88 ? -6.580 -4.311 -1.714 1.00 97.06 88 LYS A CA 1
ATOM 640 C C . LYS A 1 88 ? -5.503 -3.255 -1.538 1.00 97.06 88 LYS A C 1
ATOM 642 O O . LYS A 1 88 ? -5.710 -2.284 -0.812 1.00 97.06 88 LYS A O 1
ATOM 647 N N . GLN A 1 89 ? -4.382 -3.429 -2.230 1.00 96.88 89 GLN A N 1
ATOM 648 C CA . GLN A 1 89 ? -3.325 -2.431 -2.368 1.00 96.88 89 GLN A CA 1
ATOM 649 C C . GLN A 1 89 ? -3.427 -1.772 -3.739 1.00 96.88 89 GLN A C 1
ATOM 651 O O . GLN A 1 89 ? -3.211 -2.406 -4.767 1.00 96.88 89 GLN A O 1
ATOM 656 N N . HIS A 1 90 ? -3.765 -0.492 -3.749 1.00 97.31 90 HIS A N 1
ATOM 657 C CA . HIS A 1 90 ? -3.790 0.355 -4.929 1.00 97.31 90 HIS A CA 1
ATOM 658 C C . HIS A 1 90 ? -2.415 0.999 -5.085 1.00 97.31 90 HIS A C 1
ATOM 660 O O . HIS A 1 90 ? -2.012 1.806 -4.243 1.00 97.31 90 HIS A O 1
ATOM 666 N N . TYR A 1 91 ? -1.712 0.652 -6.159 1.00 95.88 91 TYR A N 1
ATOM 667 C CA . TYR A 1 91 ? -0.433 1.254 -6.509 1.00 95.88 91 TYR A CA 1
ATOM 668 C C . TYR A 1 91 ? -0.663 2.421 -7.454 1.00 95.88 91 TYR A C 1
ATOM 670 O O . TYR A 1 91 ? -1.280 2.259 -8.504 1.00 95.88 91 TYR A O 1
ATOM 678 N N . TYR A 1 92 ? -0.150 3.596 -7.105 1.00 95.50 92 TYR A N 1
ATOM 679 C CA . TYR A 1 92 ? -0.287 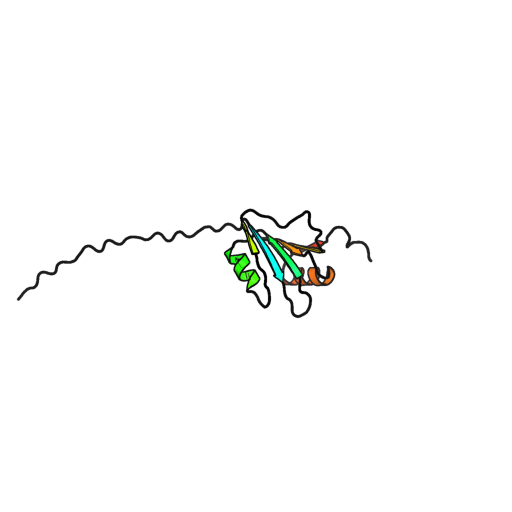4.796 -7.936 1.00 95.50 92 TYR A CA 1
ATOM 680 C C . TYR A 1 92 ? 1.004 5.199 -8.648 1.00 95.50 92 TYR A C 1
ATOM 682 O O . TYR A 1 92 ? 0.990 6.087 -9.497 1.00 95.50 92 TYR A O 1
ATOM 690 N N . THR A 1 93 ? 2.123 4.577 -8.290 1.00 94.56 93 THR A N 1
ATOM 691 C CA . THR A 1 93 ? 3.422 4.749 -8.940 1.00 94.56 93 THR A CA 1
ATOM 692 C C . THR A 1 93 ? 4.151 3.410 -8.982 1.00 94.56 93 THR A C 1
ATOM 694 O O . THR A 1 93 ? 3.842 2.502 -8.211 1.00 94.56 93 THR A O 1
ATOM 697 N N . GLY A 1 94 ? 5.125 3.293 -9.885 1.00 93.00 94 GLY A N 1
ATOM 698 C CA . GLY A 1 94 ? 5.927 2.085 -10.067 1.00 93.00 94 GLY A CA 1
ATOM 699 C C . GLY A 1 94 ? 5.811 1.503 -11.472 1.00 93.00 94 GLY A C 1
ATOM 700 O O . GLY A 1 94 ? 5.194 2.092 -12.355 1.00 93.00 94 GLY A O 1
ATOM 701 N N . ASP A 1 95 ? 6.454 0.355 -11.660 1.00 92.62 95 ASP A N 1
ATOM 702 C CA . ASP A 1 95 ? 6.414 -0.436 -12.890 1.00 92.62 95 ASP A CA 1
ATOM 703 C C . ASP A 1 95 ? 5.373 -1.552 -12.740 1.00 92.62 95 ASP A C 1
ATOM 705 O O . ASP A 1 95 ? 5.439 -2.318 -11.777 1.00 92.62 95 ASP A O 1
ATOM 709 N N . ALA A 1 96 ? 4.412 -1.634 -13.665 1.00 92.81 96 ALA A N 1
ATOM 710 C CA . ALA A 1 96 ? 3.281 -2.557 -13.561 1.00 92.81 96 ALA A CA 1
ATOM 711 C C . ALA A 1 96 ? 3.728 -4.024 -13.499 1.00 92.81 96 ALA A C 1
ATOM 713 O O . ALA A 1 96 ? 3.260 -4.769 -12.642 1.00 92.81 96 ALA A O 1
ATOM 714 N N . PHE A 1 97 ? 4.697 -4.416 -14.328 1.00 91.44 97 PHE A N 1
ATOM 715 C CA . PHE A 1 97 ? 5.195 -5.790 -14.381 1.00 91.44 97 PHE A CA 1
ATOM 716 C C . PHE A 1 97 ? 5.912 -6.203 -13.087 1.00 91.44 97 PHE A C 1
ATOM 718 O O . PHE A 1 97 ? 5.683 -7.288 -12.547 1.00 91.44 97 PHE A O 1
ATOM 725 N N . ALA A 1 98 ? 6.767 -5.336 -12.541 1.00 91.38 98 ALA A N 1
ATOM 726 C CA . ALA A 1 98 ? 7.420 -5.587 -11.259 1.00 91.38 98 ALA A CA 1
ATOM 727 C C . ALA A 1 98 ? 6.408 -5.668 -10.104 1.00 91.38 98 ALA A C 1
ATOM 729 O O . ALA A 1 98 ? 6.552 -6.515 -9.217 1.00 91.38 98 ALA A O 1
ATOM 730 N N . LEU A 1 99 ? 5.383 -4.811 -10.121 1.00 94.38 99 LEU A N 1
ATOM 731 C CA . LEU A 1 99 ? 4.318 -4.794 -9.120 1.00 94.38 99 LEU A CA 1
ATOM 732 C C . LEU A 1 99 ? 3.409 -6.026 -9.213 1.00 94.38 99 LEU A C 1
ATOM 734 O O . LEU A 1 99 ? 3.079 -6.596 -8.176 1.00 94.38 99 LEU A O 1
ATOM 738 N N . GLU A 1 100 ? 3.081 -6.501 -10.415 1.00 95.25 100 GLU A N 1
ATOM 739 C CA . GLU A 1 100 ? 2.352 -7.756 -10.637 1.00 95.25 100 GLU A CA 1
ATOM 740 C C . GLU A 1 100 ? 3.111 -8.948 -10.042 1.00 95.25 100 GLU A C 1
ATOM 742 O O . GLU A 1 100 ? 2.559 -9.733 -9.265 1.00 95.25 100 GLU A O 1
ATOM 747 N N . ILE A 1 101 ? 4.409 -9.055 -10.341 1.00 93.19 101 ILE A N 1
ATOM 748 C CA . ILE A 1 101 ? 5.265 -10.103 -9.775 1.00 93.19 101 ILE A CA 1
ATOM 749 C C . ILE A 1 101 ? 5.293 -10.003 -8.244 1.00 93.19 101 ILE A C 1
ATOM 751 O O . ILE A 1 101 ? 5.157 -11.015 -7.549 1.00 93.19 101 ILE A O 1
ATOM 755 N N . GLY A 1 102 ? 5.457 -8.790 -7.709 1.00 92.50 102 GLY A N 1
ATOM 756 C CA . GLY A 1 102 ? 5.428 -8.525 -6.271 1.00 92.50 102 GLY A CA 1
ATOM 757 C C . GLY A 1 102 ? 4.100 -8.925 -5.627 1.00 92.50 102 GLY A C 1
ATOM 758 O O . GLY A 1 102 ? 4.094 -9.543 -4.564 1.00 92.50 102 GLY A O 1
ATOM 759 N N . CYS A 1 103 ? 2.979 -8.645 -6.289 1.00 95.50 103 CYS A N 1
ATOM 760 C CA . CYS A 1 103 ? 1.648 -9.050 -5.852 1.00 95.50 103 CYS A CA 1
ATOM 761 C C . CYS A 1 103 ? 1.524 -10.577 -5.756 1.00 95.50 103 CYS A C 1
ATOM 763 O O . CYS A 1 103 ? 1.101 -11.104 -4.725 1.00 95.50 103 CYS A O 1
ATOM 765 N N . GLY A 1 104 ? 2.008 -11.302 -6.769 1.00 95.31 104 GLY A N 1
ATOM 766 C CA . GLY A 1 104 ? 2.027 -12.765 -6.761 1.00 95.31 104 GLY A CA 1
ATOM 767 C C . GLY A 1 104 ? 2.844 -13.357 -5.604 1.00 95.31 104 GLY A C 1
ATOM 768 O O . GLY A 1 104 ? 2.428 -14.343 -4.995 1.00 95.31 104 GLY A O 1
ATOM 769 N N . PHE A 1 105 ? 3.974 -12.743 -5.233 1.00 93.31 105 PHE A N 1
ATOM 770 C CA . PHE A 1 105 ? 4.763 -13.173 -4.067 1.00 93.31 105 PHE A CA 1
ATOM 771 C C . PHE A 1 105 ? 4.073 -12.910 -2.724 1.00 93.31 105 PHE A C 1
ATOM 773 O O . PHE A 1 105 ? 4.304 -13.656 -1.772 1.00 93.31 105 PHE A O 1
ATOM 780 N N . GLN A 1 106 ? 3.217 -11.890 -2.650 1.00 91.94 106 GLN A N 1
ATOM 781 C CA . GLN A 1 106 ? 2.374 -11.609 -1.484 1.00 91.94 106 GLN A CA 1
ATOM 782 C C . GLN A 1 106 ? 1.156 -12.547 -1.403 1.00 91.94 106 GLN A C 1
ATOM 784 O O . GLN A 1 106 ? 0.440 -12.539 -0.405 1.00 91.94 106 GLN A O 1
ATOM 789 N N . GLY A 1 107 ? 0.940 -13.388 -2.422 1.00 95.50 107 GLY A N 1
ATOM 790 C CA . GLY A 1 107 ? -0.218 -14.275 -2.523 1.00 95.50 107 GLY A CA 1
ATOM 791 C C . GLY A 1 107 ? -1.487 -13.570 -2.999 1.00 95.50 107 GLY A C 1
ATOM 792 O O . GLY A 1 107 ? -2.570 -14.123 -2.819 1.00 95.50 107 GLY A O 1
ATOM 793 N N . GLY A 1 108 ? -1.356 -12.370 -3.573 1.00 96.69 108 GLY A N 1
ATOM 794 C CA . GLY A 1 108 ? -2.468 -11.608 -4.123 1.00 96.69 108 GLY A CA 1
ATOM 795 C C . GLY A 1 108 ? -2.735 -11.888 -5.601 1.00 96.69 108 GLY A C 1
ATOM 796 O O . GLY A 1 108 ? -1.923 -12.492 -6.306 1.00 96.69 108 GLY A O 1
ATOM 797 N N . GLU A 1 109 ? -3.887 -11.416 -6.065 1.00 97.81 109 GLU A N 1
ATOM 798 C CA . GLU A 1 109 ? -4.287 -11.391 -7.471 1.00 97.81 109 GLU A CA 1
ATOM 799 C C . GLU A 1 109 ? -4.071 -9.987 -8.047 1.00 97.81 109 GLU A C 1
ATOM 801 O O . GLU A 1 109 ? -4.551 -8.993 -7.497 1.00 97.81 109 GLU A O 1
ATOM 806 N N . TRP A 1 110 ? -3.330 -9.895 -9.152 1.00 97.00 110 TRP A N 1
ATOM 807 C CA . TRP A 1 110 ? -3.083 -8.622 -9.822 1.00 97.00 110 TRP A CA 1
ATOM 808 C C . TRP A 1 110 ? -4.259 -8.231 -10.716 1.00 97.00 110 TRP A C 1
ATOM 810 O O . TRP A 1 110 ? -4.715 -9.013 -11.549 1.00 97.00 110 TRP A O 1
ATOM 820 N N . ILE A 1 111 ? -4.717 -6.992 -10.567 1.00 95.75 111 ILE A N 1
ATOM 821 C CA . ILE A 1 111 ? -5.741 -6.363 -11.395 1.00 95.75 111 ILE A CA 1
ATOM 822 C C . ILE A 1 111 ? -5.067 -5.196 -12.119 1.00 95.75 111 ILE A C 1
ATOM 824 O O . ILE A 1 111 ? -4.755 -4.168 -11.509 1.00 95.75 111 ILE A O 1
ATOM 828 N N . ALA A 1 112 ? -4.820 -5.377 -13.415 1.00 93.06 112 ALA A N 1
ATOM 829 C CA . ALA A 1 112 ? -4.198 -4.364 -14.259 1.00 93.06 112 ALA A CA 1
ATOM 830 C C . ALA A 1 112 ? -5.094 -3.125 -14.409 1.00 93.06 112 ALA A C 1
ATOM 832 O O . ALA A 1 112 ? -6.325 -3.217 -14.400 1.00 93.06 112 ALA A O 1
ATOM 833 N N . SER A 1 113 ? -4.467 -1.963 -14.576 1.00 86.19 113 SER A N 1
ATOM 834 C CA . SER A 1 113 ? -5.184 -0.727 -14.900 1.00 86.19 113 SER A CA 1
ATOM 835 C C . SER A 1 113 ? -5.513 -0.680 -16.390 1.00 86.19 113 SER A C 1
ATOM 837 O O . SER A 1 113 ? -4.794 -1.246 -17.215 1.00 86.19 113 SER A O 1
ATOM 839 N N . GLU A 1 114 ? -6.603 -0.003 -16.748 1.00 67.88 114 GLU A N 1
ATOM 840 C CA . GLU A 1 114 ? -7.042 0.123 -18.140 1.00 67.88 114 GLU A CA 1
ATOM 841 C C . GLU A 1 114 ? -5.972 0.866 -18.971 1.00 67.88 114 GLU A C 1
ATOM 843 O O . GLU A 1 114 ? -5.875 2.089 -18.924 1.00 67.88 114 GLU A O 1
ATOM 848 N N . GLY A 1 115 ? -5.142 0.123 -19.716 1.00 57.16 115 GLY A N 1
ATOM 849 C CA . GLY A 1 115 ? -4.049 0.678 -20.528 1.00 57.16 115 GLY A CA 1
ATOM 850 C C . GLY A 1 115 ? -2.825 -0.228 -20.715 1.00 57.16 115 GLY A C 1
ATOM 851 O O . GLY A 1 115 ? -2.056 0.015 -21.641 1.00 57.16 115 GLY A O 1
ATOM 852 N N . ASP A 1 116 ? -2.670 -1.275 -19.897 1.00 50.56 116 ASP A N 1
ATOM 853 C CA . ASP A 1 116 ? -1.483 -2.156 -19.908 1.00 50.56 116 ASP A CA 1
ATOM 854 C C . ASP A 1 116 ? -1.586 -3.340 -20.901 1.00 50.56 116 ASP A C 1
ATOM 856 O O . ASP A 1 116 ? -0.590 -3.959 -21.257 1.00 50.56 116 ASP A O 1
ATOM 860 N N . GLU A 1 117 ? -2.777 -3.632 -21.442 1.00 51.34 117 GLU A N 1
ATOM 861 C CA . GLU A 1 117 ? -3.007 -4.745 -22.390 1.00 51.34 117 GLU A CA 1
ATOM 862 C C . GLU A 1 117 ? -2.495 -4.481 -23.827 1.00 51.34 117 GLU A C 1
ATOM 864 O O . GLU A 1 117 ? -2.922 -5.139 -24.778 1.00 51.34 117 GLU A O 1
ATOM 869 N N . ALA A 1 118 ? -1.633 -3.482 -24.032 1.00 46.69 118 ALA A N 1
ATOM 870 C CA . ALA A 1 118 ? -1.316 -2.964 -25.360 1.00 46.69 118 ALA A CA 1
ATOM 871 C C . ALA A 1 118 ? 0.102 -3.247 -25.869 1.00 46.69 118 ALA A C 1
ATOM 873 O O . ALA A 1 118 ? 0.473 -2.603 -26.840 1.00 46.69 118 ALA A O 1
ATOM 874 N N . GLU A 1 119 ? 0.886 -4.180 -25.320 1.00 47.97 119 GLU A N 1
ATOM 875 C CA . GLU A 1 119 ? 2.173 -4.570 -25.934 1.00 47.97 119 GLU A CA 1
ATOM 876 C C . GLU A 1 119 ? 2.452 -6.086 -25.796 1.00 47.97 119 GLU A C 1
ATOM 878 O O . GLU A 1 119 ? 3.146 -6.525 -24.882 1.00 47.97 119 GLU A O 1
ATOM 883 N N . GLU A 1 120 ? 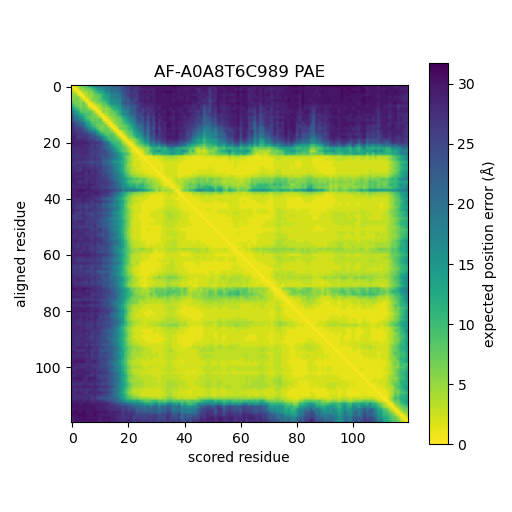1.905 -6.888 -26.727 1.00 45.81 120 GLU A N 1
ATOM 884 C CA . GLU A 1 120 ? 2.409 -8.239 -27.076 1.00 45.81 120 GLU A CA 1
ATOM 885 C C . GLU A 1 120 ? 3.602 -8.175 -28.049 1.00 45.81 120 GLU A C 1
ATOM 887 O O . GLU A 1 120 ? 3.553 -7.369 -29.013 1.00 45.81 120 GLU A O 1
#

Radius of gyration: 23.38 Å; Cα contacts (8 Å, |Δi|>4): 214; chains: 1; bounding box: 30×23×100 Å

Secondary structure (DSSP, 8-state):
----PPPP-----------------EEEEEEEP-SSS--EEEEEEEE-HHHHHHHTTSTT-EEEEEEET----TTSPPSEEEE-SS-EEEE-SS-HHHHHHHHHHTTPEEEE-TT-TT--

pLDDT: mean 83.79, std 18.26, range [42.38, 98.38]

Mean predicted aligned error: 10.82 Å

Foldseek 3Di:
DDDDDDDDDPPPPPPPDPPPPQDQQKKKWWFDDDPVWDRWTKIKPSGGPVVLVVRCVPDPIHPIDIDGNDDDPPVQFFQWWWALPRMIITTNDTHNVVVCVVSVVSVTHIGGTPPPPPDD